Protein AF-A0A8S4AZ73-F1 (afdb_monomer)

Mean predicted aligned error: 12.83 Å

Solvent-accessible surface area (backbone atoms only — not comparable to full-atom values): 7230 Å² total; per-residue (Å²): 134,85,75,82,82,70,88,51,71,68,52,55,54,54,50,51,49,52,51,53,47,53,52,52,52,53,47,66,71,62,45,44,38,80,75,66,51,34,51,75,37,66,46,90,97,56,85,48,76,40,70,50,85,79,53,86,50,68,52,33,48,51,50,53,52,47,45,48,47,58,74,44,48,49,56,51,51,51,51,52,51,54,52,52,51,50,54,52,52,49,55,53,51,50,58,56,46,56,52,52,52,52,60,73,69,56,52,77,73,58,69,75,70,74,77,77,84,87,83,135

Foldseek 3Di:
DPPPPDVDPVVVVVVVVVVVVVVVLVCVLPCCCVVPLWDWAAPDVRPDIDTPPPDPDPSSVVSVVVCCCSVPVVVVVVVVVVVVVVVVVVVVVVVVVVVVVVVVPPPPVVVVVPPDDDDD

pLDDT: mean 79.65, std 17.0, range [35.84, 97.56]

Radius of gyration: 28.39 Å; Cα contacts (8 Å, |Δi|>4): 49; chains: 1; bounding box: 72×44×68 Å

InterPro domains:
  IPR000276 G protein-coupled receptor, rhodopsin-like [PF00001] (9-102)
  IPR000276 G protein-coupled receptor, rhodopsin-like [PR00237] (14-35)
  IPR000276 G protein-coupled receptor, rhodopsin-like [PR00237] (64-87)
  IPR017452 GPCR, rhodopsin-like, 7TM [PS50262] (1-120)
  IPR050125 G-protein coupled receptor opsins [PTHR24240] (7-98)

Secondary structure (DSSP, 8-state):
--------HHHHHHHHHHHHHHHHHHHHHHSTTTTTSS-EEEETTTTEEEE-SS---HHHHHHHHHHIIIIIIHHHHHHHHHHHHHHHHHHHHHHHHHHHHHHHHS-HHHHTTS------

Sequence (120 aa):
MMTPTEADSSNYRKISLGIVWSWVYSLAWTLPPLFGWSHYGPEGPGTTCSVDWTAKTANNVSYIICLFIFCLIVPFLVIIFCYGKLLYAIKQNQSSSTVRSKDVHVDPLYRNFLMPTDYE

Structure (mmCIF, N/CA/C/O backbone):
data_AF-A0A8S4AZ73-F1
#
_entry.id   AF-A0A8S4AZ73-F1
#
loop_
_atom_site.group_PDB
_atom_site.id
_atom_site.type_symbol
_atom_site.label_atom_id
_atom_site.label_alt_id
_atom_site.label_comp_id
_atom_site.label_asym_id
_atom_site.label_entity_id
_atom_site.label_seq_id
_atom_site.pdbx_PDB_ins_code
_atom_site.Cartn_x
_atom_site.Cartn_y
_atom_site.Cartn_z
_atom_site.occupancy
_atom_site.B_iso_or_equiv
_atom_site.auth_seq_id
_atom_site.auth_comp_id
_atom_site.auth_asym_id
_atom_site.auth_atom_id
_atom_site.pdbx_PDB_model_num
ATOM 1 N N . MET A 1 1 ? -20.042 2.921 27.761 1.00 37.09 1 MET A N 1
ATOM 2 C CA . MET A 1 1 ? -20.807 1.679 27.540 1.00 37.09 1 MET A CA 1
ATOM 3 C C . MET A 1 1 ? -20.462 1.210 26.135 1.00 37.09 1 MET A C 1
ATOM 5 O O . MET A 1 1 ? -20.915 1.826 25.182 1.00 37.09 1 MET A O 1
ATOM 9 N N . MET A 1 2 ? -19.528 0.265 25.995 1.00 43.62 2 MET A N 1
ATOM 10 C CA . MET A 1 2 ? -19.263 -0.365 24.697 1.00 43.62 2 MET A CA 1
ATOM 11 C C . MET A 1 2 ? -20.458 -1.268 24.415 1.00 43.62 2 MET A C 1
ATOM 13 O O . MET A 1 2 ? -20.752 -2.159 25.210 1.00 43.62 2 MET A O 1
ATOM 17 N N . THR A 1 3 ? -21.207 -0.960 23.363 1.00 55.47 3 THR A N 1
ATOM 18 C CA . THR A 1 3 ? -22.337 -1.774 22.922 1.00 55.47 3 THR A CA 1
ATOM 19 C C . THR A 1 3 ? -21.839 -3.198 22.656 1.00 55.47 3 THR A C 1
ATOM 21 O O . THR A 1 3 ? -20.754 -3.343 22.084 1.00 55.47 3 THR A O 1
ATOM 24 N N . PRO A 1 4 ? -22.583 -4.246 23.052 1.00 52.22 4 PRO A N 1
ATOM 25 C CA . PRO A 1 4 ? -22.256 -5.608 22.657 1.00 52.22 4 PRO A CA 1
ATOM 26 C C . PRO A 1 4 ? -22.170 -5.655 21.130 1.00 5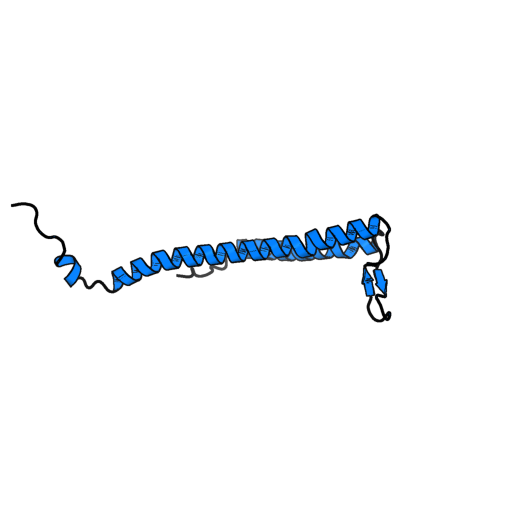2.22 4 PRO A C 1
ATOM 28 O O . PRO A 1 4 ? -23.104 -5.235 20.446 1.00 52.22 4 PRO A O 1
ATOM 31 N N . THR A 1 5 ? -21.039 -6.102 20.589 1.00 64.62 5 THR A N 1
ATOM 32 C CA . THR A 1 5 ? -20.904 -6.387 19.160 1.00 64.62 5 THR A CA 1
ATOM 33 C C . THR A 1 5 ? -21.761 -7.608 18.846 1.00 64.62 5 THR A C 1
ATOM 35 O O . THR A 1 5 ? -21.288 -8.739 18.920 1.00 64.62 5 THR A O 1
ATOM 38 N N . GLU A 1 6 ? -23.040 -7.376 18.564 1.00 61.41 6 GLU A N 1
ATOM 39 C CA . GLU A 1 6 ? -23.927 -8.350 17.929 1.00 61.41 6 GLU A CA 1
ATOM 40 C C . GLU A 1 6 ? -23.271 -8.778 16.609 1.00 61.41 6 GLU A C 1
ATOM 42 O O . GLU A 1 6 ? -22.790 -7.932 15.842 1.00 61.41 6 GLU A O 1
ATOM 47 N N . ALA A 1 7 ? -23.175 -10.087 16.374 1.00 57.34 7 ALA A N 1
ATOM 48 C CA . ALA A 1 7 ? -22.540 -10.654 15.189 1.00 57.34 7 ALA A CA 1
ATOM 49 C C . ALA A 1 7 ? -23.464 -10.474 13.977 1.00 57.34 7 ALA A C 1
ATOM 51 O O . ALA A 1 7 ? -24.047 -11.417 13.453 1.00 57.34 7 ALA A O 1
ATOM 52 N N . ASP A 1 8 ? -23.624 -9.229 13.540 1.00 68.56 8 ASP A N 1
ATOM 53 C CA . ASP A 1 8 ? -24.459 -8.893 12.399 1.00 68.56 8 ASP A CA 1
ATOM 54 C C . ASP A 1 8 ? -23.841 -9.471 11.113 1.00 68.56 8 ASP A C 1
ATOM 56 O O . ASP A 1 8 ? -22.697 -9.180 10.755 1.00 68.56 8 ASP A O 1
ATOM 60 N N . SER A 1 9 ? -24.614 -10.303 10.409 1.00 70.00 9 SER A N 1
ATOM 61 C CA . SER A 1 9 ? -24.234 -10.962 9.149 1.00 70.00 9 SER A CA 1
ATOM 62 C C . SER A 1 9 ? -23.655 -9.988 8.103 1.00 70.00 9 SER A C 1
ATOM 64 O O . SER A 1 9 ? -22.740 -10.331 7.348 1.00 70.00 9 SER A O 1
ATOM 66 N N . SER A 1 10 ? -24.124 -8.733 8.096 1.00 77.31 10 SER A N 1
ATOM 67 C CA . SER A 1 10 ? -23.634 -7.676 7.204 1.00 77.31 10 SER A CA 1
ATOM 68 C C . SER A 1 10 ? -22.187 -7.264 7.512 1.00 77.31 10 SER A C 1
ATOM 70 O O . SER A 1 10 ? -21.445 -6.900 6.593 1.00 77.31 10 SER A O 1
ATOM 72 N N . ASN A 1 11 ? -21.719 -7.409 8.758 1.00 82.06 11 ASN A N 1
ATOM 73 C CA . ASN A 1 11 ? -20.310 -7.206 9.100 1.00 82.06 11 ASN A CA 1
ATOM 74 C C . ASN A 1 11 ? -19.402 -8.237 8.430 1.00 82.06 11 ASN A C 1
ATOM 76 O O . ASN A 1 11 ? -18.349 -7.852 7.929 1.00 82.06 11 ASN A O 1
ATOM 80 N N . TYR A 1 12 ? -19.813 -9.503 8.307 1.00 86.50 12 TYR A N 1
ATOM 81 C CA . TYR A 1 12 ? -19.014 -10.510 7.594 1.00 86.50 12 TYR A CA 1
ATOM 82 C C . TYR A 1 12 ? -18.841 -10.159 6.116 1.00 86.50 12 TYR A C 1
ATOM 84 O O . TYR A 1 12 ? -17.750 -10.321 5.573 1.00 86.50 12 TYR A O 1
ATOM 92 N N . ARG A 1 13 ? -19.876 -9.595 5.474 1.00 88.44 13 ARG A N 1
ATOM 93 C CA . ARG A 1 13 ? -19.769 -9.105 4.091 1.00 88.44 13 ARG A CA 1
ATOM 94 C C . ARG A 1 13 ? -18.782 -7.945 3.976 1.00 88.44 13 ARG A C 1
ATOM 96 O O . ARG A 1 13 ? -17.977 -7.931 3.052 1.00 88.44 13 ARG A O 1
ATOM 103 N N . LYS A 1 14 ? -18.810 -6.993 4.915 1.00 88.81 14 LYS A N 1
ATOM 104 C CA . LYS A 1 14 ? -17.858 -5.865 4.954 1.00 88.81 14 LYS A CA 1
ATOM 105 C C . LYS A 1 14 ? -16.424 -6.338 5.202 1.00 88.81 14 LYS A C 1
ATOM 107 O O . LYS A 1 14 ? -15.513 -5.877 4.523 1.00 88.81 14 LYS A O 1
ATOM 112 N N . ILE A 1 15 ? -16.233 -7.271 6.136 1.00 91.50 15 ILE A N 1
ATOM 113 C CA . ILE A 1 15 ? -14.927 -7.864 6.451 1.00 91.50 15 ILE A CA 1
ATOM 114 C C . ILE A 1 15 ? -14.391 -8.621 5.233 1.00 91.50 15 ILE A C 1
ATOM 116 O O . ILE A 1 15 ? -13.261 -8.384 4.819 1.00 91.50 15 ILE A O 1
ATOM 120 N N . SER A 1 16 ? -15.211 -9.476 4.617 1.00 93.00 16 SER A N 1
ATOM 121 C CA . SER A 1 16 ? -14.846 -10.213 3.403 1.00 93.00 16 SER A CA 1
ATOM 122 C C . SER A 1 16 ? -14.475 -9.269 2.257 1.00 93.00 16 SER A C 1
ATOM 124 O O . SER A 1 16 ? -13.434 -9.459 1.634 1.00 93.00 16 SER A O 1
ATOM 126 N N . LEU A 1 17 ? -15.256 -8.205 2.036 1.00 93.69 17 LEU A N 1
ATOM 127 C CA . LEU A 1 17 ? -14.933 -7.180 1.044 1.00 93.69 17 LEU A CA 1
ATOM 128 C C . LEU A 1 17 ? -13.583 -6.515 1.344 1.00 93.69 17 LEU A C 1
ATOM 130 O O . LEU A 1 17 ? -12.789 -6.328 0.430 1.00 93.69 17 LEU A O 1
ATOM 134 N N . GLY A 1 18 ? -13.300 -6.202 2.612 1.00 93.19 18 GLY A N 1
ATOM 135 C CA . GLY A 1 18 ? -12.016 -5.640 3.035 1.00 93.19 18 GLY A CA 1
ATOM 136 C C . GLY A 1 18 ? -10.835 -6.576 2.773 1.00 93.19 18 GLY A C 1
ATOM 137 O O . GLY A 1 18 ? -9.791 -6.123 2.311 1.00 93.19 18 GLY A O 1
ATOM 138 N N . ILE A 1 19 ? -11.011 -7.880 3.006 1.00 95.19 19 ILE A N 1
ATOM 139 C CA . ILE A 1 19 ? -9.998 -8.901 2.706 1.00 95.19 19 ILE A CA 1
ATOM 140 C C . ILE A 1 19 ? -9.770 -8.991 1.195 1.00 95.19 19 ILE A C 1
ATOM 142 O O . ILE A 1 19 ? -8.638 -8.907 0.735 1.00 95.19 19 ILE A O 1
ATOM 146 N N . VAL A 1 20 ? -10.831 -9.129 0.399 1.00 96.19 20 VAL A N 1
ATOM 147 C CA . VAL A 1 20 ? -10.698 -9.204 -1.065 1.00 96.19 20 VAL A CA 1
ATOM 148 C C . VAL A 1 20 ? -10.043 -7.934 -1.608 1.00 96.19 20 VAL A C 1
ATOM 150 O O . VAL A 1 20 ? -9.146 -8.011 -2.445 1.00 96.19 20 VAL A O 1
ATOM 153 N N . TRP A 1 21 ? -10.428 -6.770 -1.086 1.00 94.12 21 TRP A N 1
ATOM 154 C CA . TRP A 1 21 ? -9.833 -5.493 -1.459 1.00 94.12 21 TRP A CA 1
ATOM 155 C C . TRP A 1 21 ? -8.341 -5.427 -1.128 1.00 94.12 21 TRP A C 1
ATOM 157 O O . TRP A 1 21 ? -7.565 -4.986 -1.970 1.00 94.12 21 TRP A O 1
ATOM 167 N N . SER A 1 22 ? -7.908 -5.892 0.050 1.00 94.50 22 SER A N 1
ATOM 168 C CA . SER A 1 22 ? -6.488 -5.865 0.427 1.00 94.50 22 SER A CA 1
ATOM 169 C C . SER A 1 22 ? -5.635 -6.783 -0.452 1.00 94.50 22 SER A C 1
ATOM 171 O O . SER A 1 22 ? -4.531 -6.401 -0.848 1.00 94.50 22 SER A O 1
ATOM 173 N N . TRP A 1 23 ? -6.163 -7.949 -0.831 1.00 95.88 23 TRP A N 1
ATOM 174 C CA . TRP A 1 23 ? -5.516 -8.860 -1.775 1.00 95.88 23 TRP A CA 1
ATOM 175 C C . TRP A 1 23 ? -5.387 -8.241 -3.166 1.00 95.88 23 TRP A C 1
ATOM 177 O O . TRP A 1 23 ? -4.285 -8.183 -3.711 1.00 95.88 23 TRP A O 1
ATOM 187 N N . VAL A 1 24 ? -6.489 -7.730 -3.724 1.00 95.38 24 VAL A N 1
ATOM 188 C CA . VAL A 1 24 ? -6.488 -7.079 -5.044 1.00 95.38 24 VAL A CA 1
ATOM 189 C C . VAL A 1 24 ? -5.556 -5.873 -5.051 1.00 95.38 24 VAL A C 1
ATOM 191 O O . VAL A 1 24 ? -4.788 -5.705 -5.992 1.00 95.38 24 VAL A O 1
ATOM 194 N N . TYR A 1 25 ? -5.565 -5.072 -3.987 1.00 93.44 25 TYR A N 1
ATOM 195 C CA . TYR A 1 25 ? -4.669 -3.931 -3.832 1.00 93.44 25 TYR A CA 1
ATOM 196 C C . TYR A 1 25 ? -3.196 -4.353 -3.830 1.00 93.44 25 TYR A C 1
ATOM 198 O O . TYR A 1 25 ? -2.384 -3.774 -4.546 1.00 93.44 25 TYR A O 1
ATOM 206 N N . SER A 1 26 ? -2.855 -5.401 -3.078 1.00 92.62 26 SER A N 1
ATOM 207 C CA . SER A 1 26 ? -1.491 -5.939 -3.025 1.00 92.62 26 SER A CA 1
ATOM 208 C C . SER A 1 26 ? -1.028 -6.431 -4.398 1.00 92.62 26 SER A C 1
ATOM 210 O O . SER A 1 26 ? 0.086 -6.133 -4.824 1.00 92.62 26 SER A O 1
ATOM 212 N N . LEU A 1 27 ? -1.894 -7.134 -5.130 1.00 93.25 27 LEU A N 1
ATOM 213 C CA . LEU A 1 27 ? -1.596 -7.606 -6.482 1.00 93.25 27 LEU A CA 1
ATOM 214 C C . LEU A 1 27 ? -1.473 -6.448 -7.481 1.00 93.25 27 LEU A C 1
ATOM 216 O O . LEU A 1 27 ? -0.545 -6.430 -8.285 1.00 93.25 27 LEU A O 1
ATOM 220 N N . ALA A 1 28 ? -2.347 -5.445 -7.395 1.00 93.38 28 ALA A N 1
ATOM 221 C CA . ALA A 1 28 ? -2.330 -4.288 -8.286 1.00 93.38 28 ALA A CA 1
ATOM 222 C C . ALA A 1 28 ? -1.004 -3.512 -8.235 1.00 93.38 28 ALA A C 1
ATOM 224 O O . ALA A 1 28 ? -0.595 -2.968 -9.256 1.00 93.38 28 ALA A O 1
ATOM 225 N N . TRP A 1 29 ? -0.318 -3.493 -7.087 1.00 90.69 29 TRP A N 1
ATOM 226 C CA . TRP A 1 29 ? 0.974 -2.816 -6.933 1.00 90.69 29 TRP A CA 1
ATOM 227 C C . TRP A 1 29 ? 2.191 -3.726 -7.094 1.00 90.69 29 TRP A C 1
ATOM 229 O O . TRP A 1 29 ? 3.264 -3.213 -7.365 1.00 90.69 29 TRP A O 1
ATOM 239 N N . THR A 1 30 ? 2.062 -5.050 -6.972 1.00 89.19 30 THR A N 1
ATOM 240 C CA . THR A 1 30 ? 3.202 -5.991 -7.098 1.00 89.19 30 THR A CA 1
ATOM 241 C C . THR A 1 30 ? 3.349 -6.603 -8.489 1.00 89.19 30 TH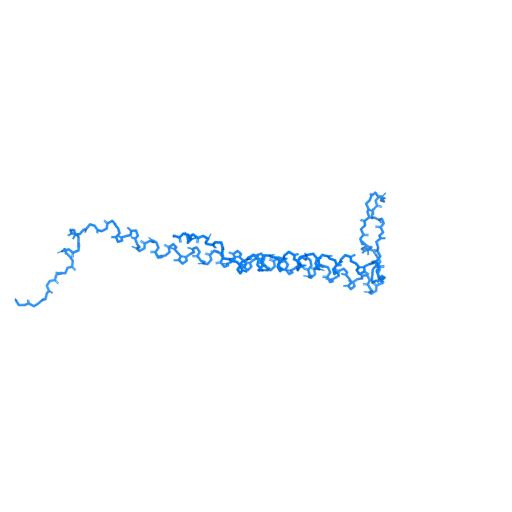R A C 1
ATOM 243 O O . THR A 1 30 ? 4.443 -6.993 -8.885 1.00 89.19 30 THR A O 1
ATOM 246 N N . LEU A 1 31 ? 2.264 -6.677 -9.257 1.00 89.75 31 LEU A N 1
ATOM 247 C CA . LEU A 1 31 ? 2.270 -7.204 -10.619 1.00 89.75 31 LEU A CA 1
ATOM 248 C C . LEU A 1 31 ? 2.805 -6.248 -11.706 1.00 89.75 31 LEU A C 1
ATOM 250 O O . LEU A 1 31 ? 3.358 -6.752 -12.683 1.00 89.75 31 LEU A O 1
ATOM 254 N N . PRO A 1 32 ? 2.687 -4.907 -11.613 1.00 87.56 32 PRO A N 1
ATOM 255 C CA . PRO A 1 32 ? 3.132 -4.010 -12.681 1.00 87.56 32 PRO A CA 1
ATOM 256 C C . PRO A 1 32 ? 4.584 -4.185 -13.152 1.00 87.56 32 PRO A C 1
ATOM 258 O O . PRO A 1 32 ? 4.812 -4.122 -14.364 1.00 87.56 32 PRO A O 1
ATOM 261 N N . PRO A 1 33 ? 5.570 -4.454 -12.275 1.00 85.31 33 PRO A N 1
ATOM 262 C CA . PRO A 1 33 ? 6.929 -4.733 -12.731 1.00 85.31 33 PRO A CA 1
ATOM 263 C C . PRO A 1 33 ? 7.049 -6.055 -13.505 1.00 85.31 33 PRO A C 1
ATOM 265 O O . PRO A 1 33 ? 7.898 -6.174 -14.379 1.00 85.31 33 PRO A O 1
ATOM 268 N N . LEU A 1 34 ? 6.175 -7.037 -13.257 1.00 83.25 34 LEU A N 1
ATOM 269 C CA . LEU A 1 34 ? 6.149 -8.288 -14.028 1.00 83.25 34 LEU A CA 1
ATOM 270 C C . LEU A 1 34 ? 5.591 -8.087 -15.445 1.00 83.25 34 LEU A C 1
ATOM 272 O O . LEU A 1 34 ? 5.942 -8.833 -16.354 1.00 83.25 34 LEU A O 1
ATOM 276 N N . PHE A 1 35 ? 4.756 -7.064 -15.644 1.00 85.62 35 PHE A N 1
ATOM 277 C CA . PHE A 1 35 ? 4.193 -6.691 -16.947 1.00 85.62 35 PHE A CA 1
ATOM 278 C C . PHE A 1 35 ? 5.009 -5.612 -17.686 1.00 85.62 35 PHE A C 1
ATOM 280 O O . PHE A 1 35 ? 4.574 -5.117 -18.724 1.00 85.62 35 PHE A O 1
ATOM 287 N N . GLY A 1 36 ? 6.194 -5.250 -17.178 1.00 82.19 36 GLY A N 1
ATOM 288 C CA . GLY A 1 36 ? 7.141 -4.362 -17.861 1.00 82.19 36 GLY A CA 1
ATOM 289 C C . GLY A 1 36 ? 6.995 -2.865 -17.567 1.00 82.19 36 GLY A C 1
ATOM 290 O O . GLY A 1 36 ? 7.665 -2.058 -18.212 1.00 82.19 36 GLY A O 1
ATOM 291 N N . TRP A 1 37 ? 6.164 -2.459 -16.597 1.00 84.62 37 TRP A N 1
ATOM 292 C CA . TRP A 1 37 ? 6.114 -1.053 -16.157 1.00 84.62 37 TRP A CA 1
ATOM 293 C C . TRP A 1 37 ? 7.340 -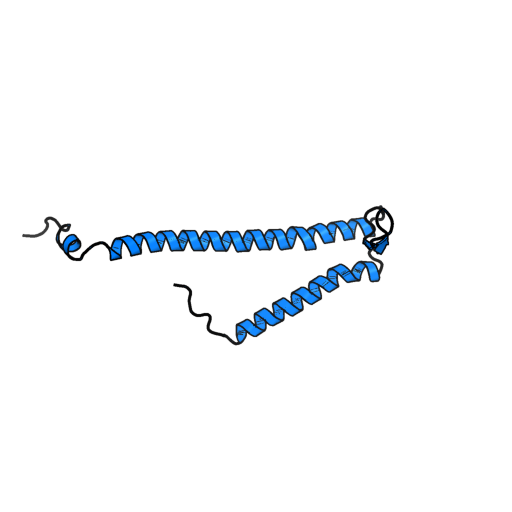0.682 -15.299 1.00 84.62 37 TRP A C 1
ATOM 295 O O . TRP A 1 37 ? 7.798 0.459 -15.299 1.00 84.62 37 TRP A O 1
ATOM 305 N N . SER A 1 38 ? 7.934 -1.659 -14.619 1.00 88.19 38 SER A N 1
ATOM 306 C CA . SER A 1 38 ? 9.217 -1.516 -13.928 1.00 88.19 38 SER A CA 1
ATOM 307 C C . SER A 1 38 ? 9.984 -2.841 -13.966 1.00 88.19 38 SER A C 1
ATOM 309 O O . SER A 1 38 ? 9.556 -3.769 -14.646 1.00 88.19 38 SER A O 1
ATOM 311 N N . HIS A 1 39 ? 11.118 -2.937 -13.276 1.00 85.81 39 HIS A N 1
ATOM 312 C CA . HIS A 1 39 ? 11.963 -4.127 -13.264 1.00 85.81 39 HIS A CA 1
ATOM 313 C C . HIS A 1 39 ? 12.393 -4.476 -11.835 1.00 85.81 39 HIS A C 1
ATOM 315 O O . HIS A 1 39 ? 12.754 -3.588 -11.060 1.00 85.81 39 HIS A O 1
ATOM 321 N N . TYR A 1 40 ? 12.372 -5.769 -11.498 1.00 87.94 40 TYR A N 1
ATOM 322 C CA . TYR A 1 40 ? 12.937 -6.293 -10.254 1.00 87.94 40 TYR A CA 1
ATOM 323 C C . TYR A 1 40 ? 14.389 -6.709 -10.483 1.00 87.94 40 TYR A C 1
ATOM 325 O O . TYR A 1 40 ? 14.674 -7.509 -11.370 1.00 87.94 40 TYR A O 1
ATOM 333 N N . GLY A 1 41 ? 15.310 -6.182 -9.686 1.00 87.00 41 GLY A N 1
ATOM 334 C CA . GLY A 1 41 ? 16.735 -6.470 -9.786 1.00 87.00 41 GLY A CA 1
ATOM 335 C C . GLY A 1 41 ? 17.395 -6.637 -8.417 1.00 87.00 41 GLY A C 1
ATOM 336 O O . GLY A 1 41 ? 16.792 -6.328 -7.386 1.00 87.00 41 GLY A O 1
ATOM 337 N N . PRO A 1 42 ? 18.633 -7.148 -8.387 1.00 87.75 42 PRO A N 1
ATOM 338 C CA . PRO A 1 42 ? 19.418 -7.218 -7.165 1.00 87.75 42 PRO A CA 1
ATOM 339 C C . PRO A 1 42 ? 19.781 -5.813 -6.669 1.00 87.75 42 PRO A C 1
ATOM 341 O O . PRO A 1 42 ? 20.230 -4.969 -7.445 1.00 87.75 42 PRO A O 1
ATOM 344 N N . GLU A 1 43 ? 19.620 -5.572 -5.369 1.00 86.19 43 GLU A N 1
ATOM 345 C CA . GLU A 1 43 ? 20.012 -4.315 -4.723 1.00 86.19 43 GLU A CA 1
ATOM 346 C C . GLU A 1 43 ? 21.357 -4.462 -3.979 1.00 86.19 43 GLU A C 1
ATOM 348 O O . GLU A 1 43 ? 21.649 -5.487 -3.357 1.00 86.19 43 GLU A O 1
ATOM 353 N N . GLY A 1 44 ? 22.208 -3.430 -4.053 1.00 79.00 44 GLY A N 1
ATOM 354 C CA . GLY A 1 44 ? 23.454 -3.317 -3.280 1.00 79.00 44 GLY A CA 1
ATOM 355 C C . GLY A 1 44 ? 24.416 -4.513 -3.428 1.00 79.00 44 GLY A C 1
ATOM 356 O O . GLY A 1 44 ? 24.890 -4.759 -4.536 1.00 79.00 44 GLY A O 1
ATOM 357 N N . PRO A 1 45 ? 24.746 -5.249 -2.341 1.00 79.06 45 PRO A N 1
ATOM 358 C CA . PRO A 1 45 ? 25.661 -6.398 -2.385 1.00 79.06 45 PRO A CA 1
ATOM 359 C C . PRO A 1 45 ? 25.116 -7.599 -3.181 1.00 79.06 45 PRO A C 1
ATOM 361 O O . PRO A 1 45 ? 25.819 -8.597 -3.322 1.00 79.06 45 PRO A O 1
ATOM 364 N N . GLY A 1 46 ? 23.883 -7.524 -3.696 1.00 81.75 46 GLY A N 1
ATOM 365 C CA . GLY A 1 46 ? 23.303 -8.527 -4.588 1.00 81.75 46 GLY A CA 1
ATOM 366 C C . GLY A 1 46 ? 22.667 -9.725 -3.884 1.00 81.75 46 GLY A C 1
ATOM 367 O O . GLY A 1 46 ? 22.429 -10.748 -4.518 1.00 81.75 46 GLY A O 1
ATOM 368 N N . THR A 1 47 ? 22.392 -9.618 -2.582 1.00 88.06 47 THR A N 1
ATOM 369 C CA . THR A 1 47 ? 21.773 -10.686 -1.777 1.00 88.06 47 THR A CA 1
ATOM 370 C C . THR A 1 47 ? 20.260 -10.543 -1.627 1.00 88.06 47 THR A C 1
ATOM 372 O O . THR A 1 47 ? 19.593 -11.500 -1.235 1.00 88.06 47 THR A O 1
ATOM 375 N N . THR A 1 48 ? 19.703 -9.377 -1.945 1.00 89.69 48 THR A N 1
ATOM 376 C CA . THR A 1 48 ? 18.265 -9.101 -1.909 1.00 89.69 48 THR A CA 1
ATOM 377 C C . THR A 1 48 ? 17.796 -8.600 -3.272 1.00 89.69 48 THR A C 1
ATOM 379 O O . THR A 1 48 ? 18.562 -8.003 -4.029 1.00 89.69 48 THR A O 1
ATOM 382 N N . CYS A 1 49 ? 16.545 -8.904 -3.620 1.00 87.94 49 CYS A N 1
ATOM 383 C CA . CYS A 1 49 ? 15.918 -8.472 -4.867 1.00 87.94 49 CYS A CA 1
ATOM 384 C C . CYS A 1 49 ? 14.805 -7.477 -4.547 1.00 87.94 49 CYS A C 1
ATOM 386 O O . CYS A 1 49 ? 13.943 -7.758 -3.713 1.00 87.94 49 CYS A O 1
ATOM 388 N N . SER A 1 50 ? 14.815 -6.338 -5.228 1.00 89.12 50 SER A N 1
ATOM 389 C CA . SER A 1 50 ? 13.844 -5.262 -5.052 1.00 89.12 50 SER A CA 1
ATOM 390 C C . SER A 1 50 ? 13.562 -4.593 -6.394 1.00 89.12 50 SER A C 1
ATOM 392 O O . SER A 1 50 ? 14.088 -4.999 -7.430 1.00 89.12 50 SER A O 1
ATOM 394 N N . VAL A 1 51 ? 12.675 -3.607 -6.408 1.00 89.00 51 VAL A N 1
ATOM 395 C CA . VAL A 1 51 ? 12.438 -2.796 -7.609 1.00 89.00 51 VAL A CA 1
ATOM 396 C C . VAL A 1 51 ? 13.697 -1.980 -7.911 1.00 89.00 51 VAL A C 1
ATOM 398 O O . VAL A 1 51 ? 14.404 -1.569 -6.994 1.00 89.00 51 VAL A O 1
ATOM 401 N N . ASP A 1 52 ? 14.017 -1.759 -9.183 1.00 87.38 52 ASP A N 1
ATOM 402 C CA . ASP A 1 52 ? 15.213 -0.997 -9.548 1.00 87.38 52 ASP A CA 1
ATOM 403 C C . ASP A 1 52 ? 15.036 0.500 -9.231 1.00 87.38 52 ASP A C 1
ATOM 405 O O . ASP A 1 52 ? 14.449 1.264 -10.000 1.00 87.38 52 ASP A O 1
ATOM 409 N N . TRP A 1 53 ? 15.573 0.921 -8.084 1.00 83.75 53 TRP A N 1
ATOM 410 C CA . TRP A 1 53 ? 15.564 2.309 -7.610 1.00 83.75 53 TRP A CA 1
ATOM 411 C C . TRP A 1 53 ? 16.547 3.223 -8.353 1.00 83.75 53 TRP A C 1
ATOM 413 O O . TRP A 1 53 ? 16.488 4.444 -8.207 1.00 83.75 53 TRP A O 1
ATOM 423 N N . THR A 1 54 ? 17.487 2.648 -9.105 1.00 81.94 54 THR A N 1
ATOM 424 C CA . THR A 1 54 ? 18.579 3.385 -9.756 1.00 81.94 54 THR A CA 1
ATOM 425 C C . THR A 1 54 ? 18.290 3.719 -11.213 1.00 81.94 54 THR A C 1
ATOM 427 O O . THR A 1 54 ? 18.839 4.689 -11.747 1.00 81.94 54 THR A O 1
ATOM 430 N N . ALA A 1 55 ? 17.399 2.964 -11.855 1.00 81.38 55 ALA A N 1
ATOM 431 C CA . ALA A 1 55 ? 17.016 3.200 -13.235 1.00 81.38 55 ALA A CA 1
ATOM 432 C C . ALA A 1 55 ? 16.310 4.556 -13.418 1.00 81.38 55 ALA A C 1
ATOM 434 O O . ALA A 1 55 ? 15.235 4.812 -12.878 1.00 81.38 55 ALA A O 1
ATOM 435 N N . LYS A 1 56 ? 16.881 5.415 -14.272 1.00 81.62 56 LYS A N 1
ATOM 436 C CA . LYS A 1 56 ? 16.359 6.768 -14.560 1.00 81.62 56 LYS A CA 1
ATOM 437 C C . LYS A 1 56 ? 15.305 6.829 -15.669 1.00 81.62 56 LYS A C 1
ATOM 439 O O . LYS A 1 56 ? 14.944 7.914 -16.120 1.00 81.62 56 LYS A O 1
ATOM 444 N N . THR A 1 57 ? 14.814 5.685 -16.134 1.00 86.44 57 THR A N 1
ATOM 445 C CA . THR A 1 57 ? 13.745 5.640 -17.138 1.00 86.44 57 THR A CA 1
ATOM 446 C C . THR A 1 57 ? 12.447 6.175 -16.536 1.00 86.44 57 THR A C 1
ATOM 448 O O . THR A 1 57 ? 12.089 5.811 -15.416 1.00 86.44 57 THR A O 1
ATOM 451 N N . ALA A 1 58 ? 11.713 6.997 -17.294 1.00 86.12 58 ALA A N 1
ATOM 452 C CA . ALA A 1 58 ? 10.453 7.599 -16.849 1.00 86.12 58 ALA A CA 1
ATOM 453 C C . ALA A 1 58 ? 9.451 6.564 -16.299 1.00 86.12 58 ALA A C 1
ATOM 455 O O . ALA A 1 58 ? 8.792 6.828 -15.297 1.00 86.12 58 ALA A O 1
ATOM 456 N N . ASN A 1 59 ? 9.403 5.364 -16.889 1.00 87.75 59 ASN A N 1
ATOM 457 C CA . ASN A 1 59 ? 8.566 4.256 -16.423 1.00 87.75 59 ASN A CA 1
ATOM 458 C C . ASN A 1 59 ? 8.895 3.841 -14.975 1.00 87.75 59 ASN A C 1
ATOM 460 O O . ASN A 1 59 ? 8.003 3.851 -14.129 1.00 87.75 59 ASN A O 1
ATOM 464 N N . ASN A 1 60 ? 10.172 3.592 -14.659 1.00 88.69 60 ASN A N 1
ATOM 465 C CA . ASN A 1 60 ? 10.607 3.201 -13.311 1.00 88.69 60 ASN A CA 1
ATOM 466 C C . ASN A 1 60 ? 10.335 4.300 -12.282 1.00 88.69 60 ASN A C 1
ATOM 468 O O . ASN A 1 60 ? 9.766 4.038 -11.225 1.00 88.69 60 ASN A O 1
ATOM 472 N N . VAL A 1 61 ? 10.671 5.547 -12.622 1.00 90.25 61 VAL A N 1
ATOM 473 C CA . VAL A 1 61 ? 10.438 6.696 -11.737 1.00 90.25 61 VAL A CA 1
ATOM 474 C C . VAL A 1 61 ? 8.943 6.888 -11.472 1.00 90.25 61 VAL A C 1
ATOM 476 O O . VAL A 1 61 ? 8.548 7.081 -10.323 1.00 90.25 61 VAL A O 1
ATOM 479 N N . SER A 1 62 ? 8.100 6.789 -12.506 1.00 91.81 62 SER A N 1
ATOM 480 C CA . SER A 1 62 ? 6.644 6.910 -12.354 1.00 91.81 62 SER A CA 1
ATOM 481 C C . SER A 1 62 ? 6.079 5.845 -11.413 1.00 91.81 62 SER A C 1
ATOM 483 O O . SER A 1 62 ? 5.303 6.168 -10.517 1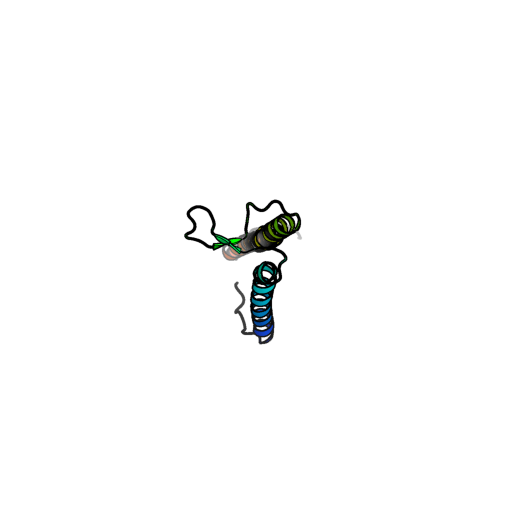.00 91.81 62 SER A O 1
ATOM 485 N N . TYR A 1 63 ? 6.539 4.600 -11.546 1.00 91.81 63 TYR A N 1
ATOM 486 C CA . TYR A 1 63 ? 6.112 3.490 -10.707 1.00 91.81 63 TYR A CA 1
ATOM 487 C C . TYR A 1 63 ? 6.546 3.670 -9.244 1.00 91.81 63 TYR A C 1
ATOM 489 O O . TYR A 1 63 ? 5.730 3.515 -8.336 1.00 91.81 63 TYR A O 1
ATOM 497 N N . ILE A 1 64 ? 7.792 4.090 -9.006 1.00 92.12 64 ILE A N 1
ATOM 498 C CA . ILE A 1 64 ? 8.303 4.388 -7.660 1.00 92.12 64 ILE A CA 1
ATOM 499 C C . ILE A 1 64 ? 7.473 5.489 -6.982 1.00 92.12 64 ILE A C 1
ATOM 501 O O . ILE A 1 64 ? 7.083 5.348 -5.822 1.00 92.12 64 ILE A O 1
ATOM 505 N N . ILE A 1 65 ? 7.159 6.572 -7.701 1.00 92.62 65 ILE A N 1
ATOM 506 C CA . ILE A 1 65 ? 6.327 7.662 -7.169 1.00 92.62 65 ILE A CA 1
ATOM 507 C C . ILE A 1 65 ? 4.924 7.149 -6.825 1.00 92.62 65 ILE A C 1
ATOM 509 O O . ILE A 1 65 ? 4.405 7.462 -5.751 1.00 92.62 65 ILE A O 1
ATOM 513 N N . CYS A 1 66 ? 4.321 6.329 -7.692 1.00 92.62 66 CYS A N 1
ATOM 514 C CA . CYS A 1 66 ? 3.037 5.698 -7.402 1.00 92.62 66 CYS A CA 1
ATOM 515 C C . CYS A 1 66 ? 3.102 4.842 -6.128 1.00 92.62 66 CYS A C 1
ATOM 517 O O . CYS A 1 66 ? 2.241 4.999 -5.264 1.00 92.62 66 CYS A O 1
ATOM 519 N N . LEU A 1 67 ? 4.132 4.010 -5.950 1.00 92.94 67 LEU A N 1
ATOM 520 C CA . LEU A 1 67 ? 4.297 3.215 -4.729 1.00 92.94 67 LEU A CA 1
ATOM 521 C C . LEU A 1 67 ? 4.376 4.089 -3.473 1.00 92.94 67 LEU A C 1
ATOM 523 O O . LEU A 1 67 ? 3.706 3.796 -2.488 1.00 92.94 67 LEU A O 1
ATOM 527 N N . PHE A 1 68 ? 5.128 5.191 -3.489 1.00 94.00 68 PHE A N 1
ATOM 528 C CA . PHE A 1 68 ? 5.166 6.090 -2.332 1.00 94.00 68 PHE A CA 1
ATOM 529 C C . PHE A 1 68 ? 3.795 6.705 -2.036 1.00 94.00 68 PHE A C 1
ATOM 531 O O . PHE A 1 68 ? 3.349 6.721 -0.891 1.00 94.00 68 PHE A O 1
ATOM 538 N N . ILE A 1 69 ? 3.079 7.182 -3.049 1.00 94.88 69 ILE A N 1
ATOM 539 C CA . ILE A 1 69 ? 1.773 7.810 -2.826 1.00 94.88 69 ILE A CA 1
ATOM 540 C C . ILE A 1 69 ? 0.761 6.779 -2.310 1.00 94.88 69 ILE A C 1
ATOM 542 O O . ILE A 1 69 ? 0.118 6.986 -1.281 1.00 94.88 69 ILE A O 1
ATOM 546 N N . PHE A 1 70 ? 0.633 5.647 -2.992 1.00 92.69 70 PHE A N 1
ATOM 547 C CA . PHE A 1 70 ? -0.413 4.674 -2.707 1.00 92.69 70 PHE A CA 1
ATOM 548 C C . PHE A 1 70 ? -0.041 3.730 -1.558 1.00 92.69 70 PHE A C 1
ATOM 550 O O . PHE A 1 70 ? -0.862 3.479 -0.679 1.00 92.69 70 PHE A O 1
ATOM 557 N N . CYS A 1 71 ? 1.185 3.222 -1.489 1.00 92.19 71 CYS A N 1
ATOM 558 C CA . CYS A 1 71 ? 1.585 2.267 -0.451 1.00 92.19 71 CYS A CA 1
ATOM 559 C C . CYS A 1 71 ? 2.101 2.926 0.836 1.00 92.19 71 CYS A C 1
ATOM 561 O O . CYS A 1 71 ? 2.188 2.233 1.847 1.00 92.19 71 CYS A O 1
ATOM 563 N N . LEU A 1 72 ? 2.404 4.232 0.840 1.00 93.44 72 LEU A N 1
ATOM 564 C CA . LEU A 1 72 ? 2.844 4.945 2.047 1.00 93.44 72 LEU A CA 1
ATOM 565 C C . LEU A 1 72 ? 1.884 6.071 2.448 1.00 93.44 72 LEU A C 1
ATOM 567 O O . LEU A 1 72 ? 1.361 6.050 3.561 1.00 93.44 72 LEU A O 1
ATOM 571 N N . ILE A 1 73 ? 1.609 7.038 1.567 1.00 95.75 73 ILE A N 1
ATOM 572 C CA . ILE A 1 73 ? 0.818 8.222 1.947 1.00 95.75 73 ILE A CA 1
ATOM 573 C C . ILE A 1 73 ? -0.641 7.863 2.239 1.00 95.75 73 ILE A C 1
ATOM 575 O O . ILE A 1 73 ? -1.163 8.242 3.285 1.00 95.75 73 ILE A O 1
ATOM 579 N N . VAL A 1 74 ? -1.303 7.104 1.362 1.00 93.31 74 VAL A N 1
ATOM 580 C CA . VAL A 1 74 ? -2.699 6.682 1.576 1.00 93.31 74 VAL A CA 1
ATOM 581 C C . VAL A 1 74 ? -2.884 5.916 2.897 1.00 93.31 74 VAL A C 1
ATOM 583 O O . VAL A 1 74 ? -3.710 6.354 3.702 1.00 93.31 74 VAL A O 1
ATOM 586 N N . PRO A 1 75 ? -2.141 4.828 3.195 1.00 93.31 75 PRO A N 1
ATOM 587 C CA . PRO A 1 75 ? -2.309 4.121 4.463 1.00 93.31 75 PRO A CA 1
ATOM 588 C C . PRO A 1 75 ? -1.960 4.996 5.669 1.00 93.31 75 PRO A C 1
ATOM 590 O O . PRO A 1 75 ? -2.647 4.923 6.687 1.00 93.31 75 PRO A O 1
ATOM 593 N N . PHE A 1 76 ? -0.968 5.881 5.558 1.00 96.38 76 PHE A N 1
ATOM 594 C CA . PHE A 1 76 ? -0.641 6.825 6.624 1.00 96.38 76 PHE A CA 1
ATOM 595 C C . PHE A 1 76 ? -1.793 7.797 6.928 1.00 96.38 76 PHE A C 1
ATOM 597 O O . PHE A 1 76 ? -2.151 7.997 8.091 1.00 96.38 76 PHE A O 1
ATOM 604 N N . LEU A 1 77 ? -2.437 8.351 5.896 1.00 96.56 77 LEU A N 1
ATOM 605 C CA . LEU A 1 77 ? -3.610 9.215 6.058 1.00 96.56 77 LEU A CA 1
ATOM 606 C C . LEU A 1 77 ? -4.796 8.466 6.675 1.00 96.56 77 LEU A C 1
ATOM 608 O O . LEU A 1 77 ? -5.474 9.015 7.545 1.00 96.56 77 LEU A O 1
ATOM 612 N N . VAL A 1 78 ? -5.025 7.212 6.271 1.00 95.19 78 VAL A N 1
ATOM 613 C CA . VAL A 1 78 ? -6.065 6.356 6.863 1.00 95.19 78 VAL A CA 1
ATOM 614 C C . VAL A 1 78 ? -5.812 6.163 8.357 1.00 95.19 78 VAL A C 1
ATOM 616 O O . VAL A 1 78 ? -6.729 6.350 9.156 1.00 95.19 78 VAL A O 1
ATOM 619 N N . ILE A 1 79 ? -4.569 5.870 8.753 1.00 96.19 79 ILE A N 1
ATOM 620 C CA . ILE A 1 79 ? -4.186 5.732 10.164 1.00 96.19 79 ILE A CA 1
ATOM 621 C C . ILE A 1 79 ? -4.486 7.032 10.922 1.00 96.19 79 ILE A C 1
ATOM 623 O O . ILE A 1 79 ? -5.219 7.001 11.911 1.00 96.19 79 ILE A O 1
ATOM 627 N N . ILE A 1 80 ? -3.998 8.183 10.445 1.00 97.56 80 ILE A N 1
ATOM 628 C CA . ILE A 1 80 ? -4.244 9.481 11.099 1.00 97.56 80 ILE A CA 1
ATOM 629 C C . ILE A 1 80 ? -5.742 9.751 11.252 1.00 97.56 80 ILE A C 1
ATOM 631 O O . ILE A 1 80 ? -6.191 10.154 12.326 1.00 97.56 80 ILE A O 1
ATOM 635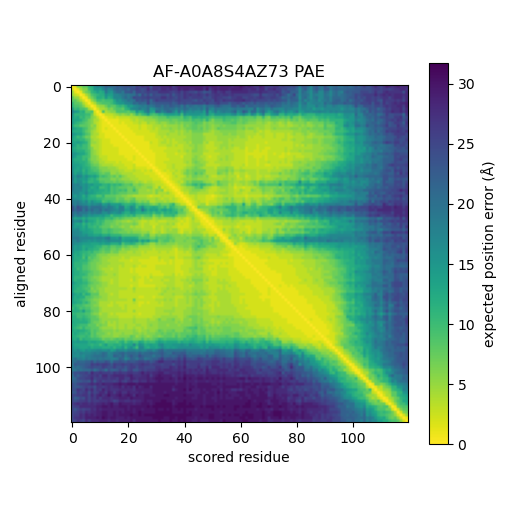 N N . PHE A 1 81 ? -6.527 9.513 10.202 1.00 96.75 81 PHE A N 1
ATOM 636 C CA . PHE A 1 81 ? -7.966 9.738 10.224 1.00 96.75 81 PHE A CA 1
ATOM 637 C C . PHE A 1 81 ? -8.673 8.844 11.252 1.00 96.75 81 PHE A C 1
ATOM 639 O O . PHE A 1 81 ? -9.446 9.339 12.079 1.00 96.75 81 PHE A O 1
ATOM 646 N N . CYS A 1 82 ? -8.378 7.540 11.247 1.00 95.62 82 CYS A N 1
ATOM 647 C CA . CYS A 1 82 ? -8.953 6.577 12.183 1.00 95.62 82 CYS A CA 1
ATOM 648 C C . CYS A 1 82 ? -8.621 6.934 13.639 1.00 95.62 82 CYS A C 1
ATOM 650 O O . CYS A 1 82 ? -9.520 6.996 14.483 1.00 95.62 82 CYS A O 1
ATOM 652 N N . TYR A 1 83 ? -7.354 7.240 13.934 1.00 95.75 83 TYR A N 1
ATOM 653 C CA . TYR A 1 83 ? -6.931 7.633 15.280 1.00 95.75 83 TYR A CA 1
ATOM 654 C C . TYR A 1 83 ? -7.497 8.994 15.696 1.00 95.75 83 TYR A C 1
ATOM 656 O O . TYR A 1 83 ? -7.945 9.152 16.832 1.00 95.75 83 TYR A O 1
ATOM 664 N N . GLY A 1 84 ? -7.558 9.966 14.784 1.00 96.31 84 GLY A N 1
ATOM 665 C CA . GLY A 1 84 ? -8.179 11.264 15.041 1.00 96.31 84 GLY A CA 1
ATOM 666 C C . GLY A 1 84 ? -9.654 11.124 15.420 1.00 96.31 84 GLY A C 1
ATOM 667 O O . GLY A 1 84 ? -10.116 11.733 16.389 1.00 96.31 84 GLY A O 1
ATOM 668 N N . LYS A 1 85 ? -10.391 10.257 14.715 1.00 94.25 85 LYS A N 1
ATOM 669 C CA . LYS A 1 85 ? -11.793 9.958 15.030 1.00 94.25 85 LYS A CA 1
ATOM 670 C C . LYS A 1 85 ? -11.962 9.262 16.372 1.00 94.25 85 LYS A C 1
ATOM 672 O O . LYS A 1 85 ? -12.868 9.636 17.118 1.00 94.25 85 LYS A O 1
ATOM 677 N N . LEU A 1 86 ? -11.084 8.316 16.695 1.00 94.31 86 LEU A N 1
ATOM 678 C CA . LEU A 1 86 ? -11.071 7.643 17.990 1.00 94.31 86 LEU A CA 1
ATOM 679 C C . LEU A 1 86 ? -10.844 8.638 19.137 1.00 94.31 86 LEU A C 1
ATOM 681 O O . LEU A 1 86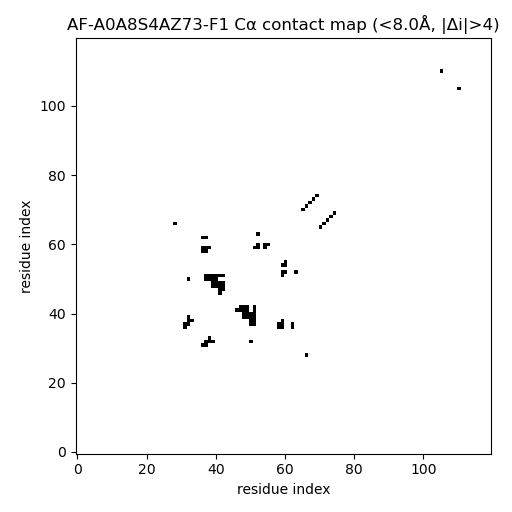 ? -11.632 8.680 20.080 1.00 94.31 86 LEU A O 1
ATOM 685 N N . LEU A 1 87 ? -9.819 9.487 19.038 1.00 94.31 87 LEU A N 1
ATOM 686 C CA . LEU A 1 87 ? -9.510 10.492 20.061 1.00 94.31 87 LEU A CA 1
ATOM 687 C C . LEU A 1 87 ? -10.640 11.511 20.232 1.00 94.31 87 LEU A C 1
ATOM 689 O O . LEU A 1 87 ? -10.971 11.889 21.356 1.00 94.31 87 LEU A O 1
ATOM 693 N N . TYR A 1 88 ? -11.261 11.935 19.130 1.00 93.62 88 TYR A N 1
ATOM 694 C CA . TYR A 1 88 ? -12.424 12.817 19.169 1.00 93.62 88 TYR A CA 1
ATOM 695 C C . TYR A 1 88 ? -13.604 12.172 19.911 1.00 93.62 88 TYR A C 1
ATOM 697 O O . TYR A 1 88 ? -14.184 12.796 20.799 1.00 93.62 88 TYR A O 1
ATOM 705 N N . ALA A 1 89 ? -13.914 10.907 19.609 1.00 91.12 89 ALA A N 1
ATOM 706 C CA . ALA A 1 89 ? -14.967 10.163 20.297 1.00 91.12 89 ALA A CA 1
ATOM 707 C C . ALA A 1 89 ? -14.660 9.987 21.794 1.00 91.12 89 ALA A C 1
ATOM 709 O O . ALA A 1 89 ? -15.545 10.151 22.631 1.00 91.12 89 ALA A O 1
ATOM 710 N N . ILE A 1 90 ? -13.404 9.709 22.161 1.00 91.56 90 ILE A N 1
ATOM 711 C CA . ILE A 1 90 ? -12.990 9.620 23.568 1.00 91.56 90 ILE A CA 1
ATOM 712 C C . ILE A 1 90 ? -13.225 10.958 24.281 1.00 91.56 90 ILE A C 1
ATOM 714 O O . ILE A 1 90 ? -13.853 10.970 25.337 1.00 91.56 90 ILE A O 1
ATOM 718 N N . LYS A 1 91 ? -12.799 12.090 23.701 1.00 89.12 91 LYS A N 1
ATOM 719 C CA . LYS A 1 91 ? -12.990 13.422 24.306 1.00 89.12 91 LYS A CA 1
ATOM 720 C C . LYS A 1 91 ? -14.464 13.756 24.554 1.00 89.12 91 LYS A C 1
ATOM 722 O O . LYS A 1 91 ? -14.796 14.263 25.624 1.00 89.12 91 LYS A O 1
ATOM 727 N N . GLN A 1 92 ? -15.345 13.436 23.607 1.00 86.00 92 GLN A N 1
ATOM 728 C CA . GLN A 1 92 ? -16.789 13.624 23.778 1.00 86.00 92 GLN A CA 1
ATOM 729 C C . GLN A 1 92 ? -17.342 12.770 24.925 1.00 86.00 92 GLN A C 1
ATOM 731 O O . GLN A 1 92 ? -18.023 13.282 25.811 1.00 86.00 92 GLN A O 1
ATOM 736 N N . ASN A 1 93 ? -16.981 11.486 24.958 1.00 79.75 93 ASN A N 1
ATOM 737 C CA . ASN A 1 93 ? -17.451 10.567 25.992 1.00 79.75 93 ASN A CA 1
ATOM 738 C C . ASN A 1 93 ? -16.946 10.939 27.397 1.00 79.75 93 ASN A C 1
ATOM 740 O O . ASN A 1 93 ? -17.674 10.753 28.369 1.00 79.75 93 ASN A O 1
ATOM 744 N N . GLN A 1 94 ? -15.736 11.493 27.529 1.00 76.00 94 GLN A N 1
ATOM 745 C CA . GLN A 1 94 ? -15.203 11.974 28.813 1.00 76.00 94 GLN A CA 1
ATOM 746 C C . GLN A 1 94 ? -15.957 13.210 29.335 1.00 76.00 94 GLN A C 1
ATOM 748 O O . GLN A 1 94 ? -16.240 13.297 30.532 1.00 76.00 94 GLN A O 1
ATOM 753 N N . SER A 1 95 ? -16.350 14.136 28.450 1.00 62.62 95 SER A N 1
ATOM 754 C CA . SER A 1 95 ? -17.165 15.303 28.821 1.00 62.62 95 SER A CA 1
ATOM 755 C C . SER A 1 95 ? -18.538 14.882 29.362 1.00 62.62 95 SER A C 1
ATOM 757 O O . SER A 1 95 ? -18.934 15.322 30.442 1.00 62.62 95 SER A O 1
ATOM 759 N N . SER A 1 96 ? -19.213 13.941 28.695 1.00 59.03 96 SER A N 1
ATOM 760 C CA . SER A 1 96 ? -20.500 13.398 29.157 1.00 59.03 96 SER A CA 1
ATOM 761 C C . SER A 1 96 ? -20.372 12.531 30.420 1.00 59.03 96 SER A C 1
ATOM 763 O O . SER A 1 96 ? -21.251 12.559 31.279 1.00 59.03 96 SER A O 1
ATOM 765 N N . SER A 1 97 ? -19.266 11.793 30.576 1.00 57.16 97 SER A N 1
ATOM 766 C CA . SER A 1 97 ? -19.016 10.958 31.764 1.00 57.16 97 SER A CA 1
ATOM 767 C C . SER A 1 97 ? -18.690 11.788 33.011 1.00 57.16 97 SER A C 1
ATOM 769 O O . SER A 1 97 ? -19.057 11.393 34.113 1.00 57.16 97 SER A O 1
ATOM 771 N N . THR A 1 98 ? -18.057 12.957 32.857 1.00 57.06 98 THR A N 1
ATOM 772 C CA . THR A 1 98 ? -17.760 13.870 33.978 1.00 57.06 98 THR A CA 1
ATOM 773 C C . THR A 1 98 ? -19.035 14.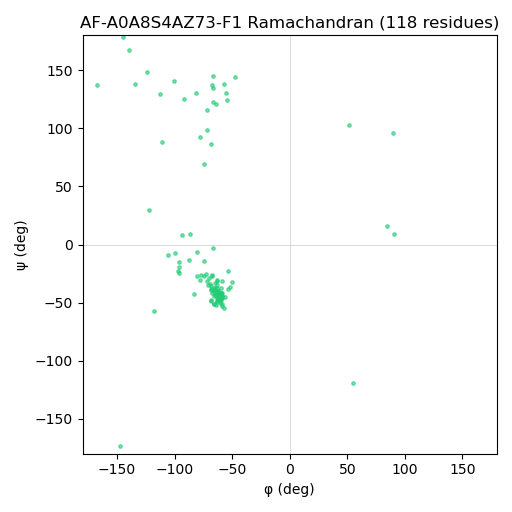497 34.551 1.00 57.06 98 THR A C 1
ATOM 775 O O . THR A 1 98 ? -19.135 14.667 35.763 1.00 57.06 98 THR A O 1
ATOM 778 N N . VAL A 1 99 ? -20.029 14.795 33.705 1.00 56.59 99 VAL A N 1
ATOM 779 C CA . VAL A 1 99 ? -21.361 15.254 34.146 1.00 56.59 99 VAL A CA 1
ATOM 780 C C . VAL A 1 99 ? -22.107 14.114 34.847 1.00 56.59 99 VAL A C 1
ATOM 782 O O . VAL A 1 99 ? -22.523 14.276 35.988 1.00 56.59 99 VAL A O 1
ATOM 785 N N . ARG A 1 100 ? -22.133 12.911 34.251 1.00 52.75 100 ARG A N 1
ATOM 786 C CA . ARG A 1 100 ? -22.765 11.722 34.852 1.00 52.75 100 ARG A CA 1
ATOM 787 C C . ARG A 1 100 ? -22.152 11.324 36.203 1.00 52.75 100 ARG A C 1
ATOM 789 O O . ARG A 1 100 ? -22.883 10.898 37.086 1.00 52.75 100 ARG A O 1
ATOM 796 N N . SER A 1 101 ? -20.833 11.444 36.371 1.00 52.41 101 SER A N 1
ATOM 797 C CA . SER A 1 101 ? -20.154 11.136 37.641 1.00 52.41 101 SER A CA 1
ATOM 798 C C . SER A 1 101 ? -20.468 12.173 38.727 1.00 52.41 101 SER A C 1
ATOM 800 O O . SER A 1 101 ? -20.651 11.815 39.888 1.00 52.41 101 SER A O 1
ATOM 802 N N . LYS A 1 102 ? -20.621 13.452 38.348 1.00 51.69 102 LYS A N 1
ATOM 803 C CA . LYS A 1 102 ? -21.109 14.493 39.264 1.00 51.69 102 LYS A CA 1
ATOM 804 C C . LYS A 1 102 ? -22.560 14.235 39.678 1.00 51.69 102 LYS A C 1
ATOM 806 O O . LYS A 1 102 ? -22.857 14.354 40.854 1.00 51.69 102 LYS A O 1
ATOM 811 N N . ASP A 1 103 ? -23.424 13.782 38.772 1.00 53.97 103 ASP A N 1
ATOM 812 C CA . ASP A 1 103 ? -24.819 13.452 39.103 1.00 53.97 1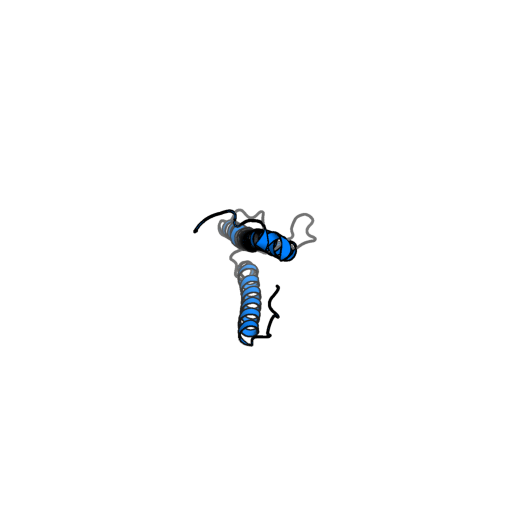03 ASP A CA 1
ATOM 813 C C . ASP A 1 103 ? -24.975 12.195 39.981 1.00 53.97 103 ASP A C 1
ATOM 815 O O . ASP A 1 103 ? -25.934 12.099 40.740 1.00 53.97 103 ASP A O 1
ATOM 819 N N . VAL A 1 104 ? -24.052 11.226 39.901 1.00 56.47 104 VAL A N 1
ATOM 820 C CA . VAL A 1 104 ? -24.092 9.995 40.722 1.00 56.47 104 VAL A CA 1
ATOM 821 C C . VAL A 1 104 ? -23.636 10.237 42.168 1.00 56.47 104 VAL A C 1
ATOM 823 O O . VAL A 1 104 ? -24.066 9.509 43.057 1.00 56.47 104 VAL A O 1
ATOM 826 N N . HIS A 1 105 ? -22.796 11.248 42.422 1.00 53.34 105 HIS A N 1
ATOM 827 C CA . HIS A 1 105 ? -22.314 11.588 43.770 1.00 53.34 105 HIS A CA 1
ATOM 828 C C . HIS A 1 105 ? -23.062 12.763 44.427 1.00 53.34 105 HIS A C 1
ATOM 830 O O . HIS A 1 105 ? -22.856 13.043 45.604 1.00 53.34 105 HIS A O 1
ATOM 836 N N . VAL A 1 106 ? -23.943 13.461 43.703 1.00 55.34 106 VAL A N 1
ATOM 837 C CA . VAL A 1 106 ? -24.850 14.433 44.325 1.00 55.34 106 VAL A CA 1
ATOM 838 C C . VAL A 1 106 ? -25.979 13.650 44.992 1.00 55.34 106 VAL A C 1
ATOM 840 O O . VAL A 1 106 ? -26.981 13.307 44.364 1.00 55.34 106 VAL A O 1
ATOM 843 N N . ASP A 1 107 ? -25.782 13.343 46.275 1.00 53.97 107 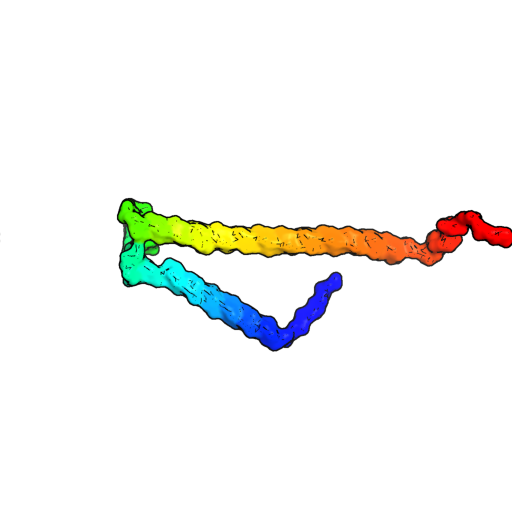ASP A N 1
ATOM 844 C CA . ASP A 1 107 ? -26.794 12.744 47.140 1.00 53.97 107 ASP A CA 1
ATOM 845 C C . ASP A 1 107 ? -28.142 13.488 47.018 1.00 53.97 107 ASP A C 1
ATOM 847 O O . ASP A 1 107 ? -28.165 14.724 46.929 1.00 53.97 107 ASP A O 1
ATOM 851 N N . PRO A 1 108 ? -29.293 12.784 47.087 1.00 60.94 108 PRO A N 1
ATOM 852 C CA . PRO A 1 108 ? -30.629 13.392 47.015 1.00 60.94 108 PRO A CA 1
ATOM 853 C C . PRO A 1 108 ? -30.853 14.520 48.036 1.00 60.94 108 PRO A C 1
ATOM 855 O O . PRO A 1 108 ? -31.683 15.401 47.821 1.00 60.94 108 PRO A O 1
ATOM 858 N N . LEU A 1 109 ? -30.084 14.514 49.128 1.00 56.56 109 LEU A N 1
ATOM 859 C CA . LEU A 1 109 ? -30.084 15.537 50.171 1.00 56.56 109 LEU A CA 1
ATOM 860 C C . LEU A 1 109 ? -29.649 16.924 49.672 1.00 56.56 109 LEU A C 1
ATOM 862 O O . LEU A 1 109 ? -30.171 17.924 50.155 1.00 56.56 109 LEU A O 1
ATOM 866 N N . TYR A 1 110 ? -28.759 17.007 48.680 1.00 54.00 110 TYR A N 1
ATOM 867 C CA . TYR A 1 110 ? -28.285 18.289 48.147 1.00 54.00 110 TYR A CA 1
ATOM 868 C C . TYR A 1 110 ? -29.275 18.918 47.152 1.00 54.00 110 TYR A C 1
ATOM 870 O O . TYR A 1 110 ? -29.369 20.141 47.052 1.00 54.00 110 TYR A O 1
ATOM 878 N N . ARG A 1 111 ? -30.085 18.095 46.466 1.00 60.38 111 ARG A N 1
ATOM 879 C CA . ARG A 1 111 ? -31.148 18.569 45.560 1.00 60.38 111 ARG A CA 1
ATOM 880 C C . ARG A 1 111 ? -32.227 19.373 46.299 1.00 60.38 111 ARG A C 1
ATOM 882 O O . ARG A 1 111 ? -32.775 20.302 45.720 1.00 60.38 111 ARG A O 1
ATOM 889 N N . ASN A 1 112 ? -32.483 19.061 47.571 1.00 53.41 112 ASN A N 1
ATOM 890 C CA . ASN A 1 112 ? -33.453 19.779 48.405 1.00 53.41 112 ASN A CA 1
ATOM 891 C C . ASN A 1 112 ? -32.918 21.100 48.991 1.00 53.41 112 ASN A C 1
ATOM 893 O O . ASN A 1 112 ? -33.683 21.825 49.617 1.00 53.41 112 ASN A O 1
ATOM 897 N N . PHE A 1 113 ? -31.629 21.420 48.820 1.00 57.81 113 PHE A N 1
ATOM 898 C CA . PHE A 1 113 ? -30.988 22.549 49.511 1.00 57.81 113 PHE A CA 1
ATOM 899 C C . PHE A 1 113 ? -30.723 23.776 48.610 1.00 57.81 113 PHE A C 1
ATOM 901 O O . PHE A 1 113 ? -30.368 24.833 49.121 1.00 57.81 113 PHE A O 1
ATOM 908 N N . LEU A 1 114 ? -30.902 23.669 47.282 1.00 51.69 114 LEU A N 1
ATOM 909 C CA . LEU A 1 114 ? -30.593 24.735 46.305 1.00 51.69 114 LEU A CA 1
ATOM 910 C C . LEU A 1 114 ? -31.776 25.193 45.422 1.00 51.69 114 LEU A C 1
ATOM 912 O O . LEU A 1 114 ? -31.563 25.694 44.320 1.00 51.69 114 LEU A O 1
ATOM 916 N N . MET A 1 115 ? -33.016 25.115 45.908 1.00 42.56 115 MET A N 1
ATOM 917 C CA . MET A 1 115 ? -34.057 26.063 45.472 1.00 42.56 115 MET A CA 1
ATOM 918 C C . MET A 1 115 ? -34.403 26.988 46.642 1.00 42.56 115 MET A C 1
ATOM 920 O O . MET A 1 115 ? -35.279 26.659 47.442 1.00 42.56 115 MET A O 1
ATOM 924 N N . PRO A 1 116 ? -33.688 28.114 46.798 1.00 61.12 116 PRO A N 1
ATOM 925 C CA . PRO A 1 116 ? -34.076 29.158 47.724 1.00 61.12 116 PRO A CA 1
ATOM 926 C C . PRO A 1 116 ? -35.156 30.031 47.074 1.00 61.12 116 PRO A C 1
ATOM 928 O O . PRO A 1 116 ? -34.974 30.488 45.951 1.00 61.12 116 PRO A O 1
ATOM 931 N N . THR A 1 117 ? -36.240 30.256 47.823 1.00 63.31 117 THR A N 1
ATOM 932 C CA . THR A 1 117 ? -37.174 31.395 47.724 1.00 63.31 117 THR A CA 1
ATOM 933 C C . THR A 1 117 ? -37.746 31.708 46.344 1.00 63.31 117 THR A C 1
ATOM 935 O O . THR A 1 117 ? -37.079 32.382 45.579 1.00 63.31 117 THR A O 1
ATOM 938 N N . ASP A 1 118 ? -39.002 31.327 46.090 1.00 47.84 118 ASP A N 1
ATOM 939 C CA . ASP A 1 118 ? -39.985 32.165 45.384 1.00 47.84 118 ASP A CA 1
ATOM 940 C C . ASP A 1 118 ? -41.395 31.559 45.535 1.00 47.84 118 ASP A C 1
ATOM 942 O O . ASP A 1 118 ? -41.573 30.355 45.365 1.00 47.84 118 ASP A O 1
ATOM 946 N N . TYR A 1 119 ? -42.371 32.437 45.795 1.00 35.84 119 TYR A N 1
ATOM 947 C CA . TYR A 1 119 ? -43.829 32.244 45.909 1.00 35.84 119 TYR A CA 1
ATOM 948 C C . TYR A 1 119 ? -44.438 31.895 47.287 1.00 35.84 119 TYR A C 1
ATOM 950 O O . TYR A 1 119 ? -44.504 30.732 47.668 1.00 35.84 119 TYR A O 1
ATOM 958 N N . GLU A 1 120 ? -44.909 32.978 47.936 1.00 41.81 120 GLU A N 1
ATOM 959 C CA . GLU A 1 120 ? -45.946 33.155 48.989 1.00 41.81 120 GLU A CA 1
ATOM 960 C C . GLU A 1 120 ? -46.051 32.176 50.170 1.00 41.81 120 GLU A C 1
ATOM 962 O O . GLU A 1 120 ? -46.473 31.013 49.994 1.00 41.81 120 GLU A O 1
#

Nearest PDB structures (foldseek):
  2z73-assembly1_A  TM=8.317E-01  e=3.228E-05  unclassified
  2ziy-assembly1_A  TM=9.082E-01  e=1.145E-04  unclassified
  8gcp-assembly1_R  TM=6.409E-01  e=4.921E-02  Homo sapiens
  5ywy-assembly1_A  TM=7.304E-01  e=2.782E-01  Homo sapiens
  8gd9-assembly1_R  TM=6.354E-01  e=4.150E-01  Homo sapiens

Organism: NCBI:txid238744